Protein AF-0000000084533581 (afdb_homodimer)

Secondary structure (DSSP, 8-state):
--HHHHHHTHHHHHHHHHHHHHHHHHHHHTT---TT-EEEHHHHHHHS--EEEEEEE-HHHHHHHHHHHHHHH--/--HHHHHHTHHHHHHHHHHHHHHHHHHHHTT---TT-EEEHHHHHHHS--EEEEEEE-HHHHHHHHHHHHHHH--

Solvent-accessible surface area (backbone atoms only — not comparable to full-atom values): 8256 Å² total; per-residue (Å²): 123,57,73,66,49,50,64,73,29,44,67,58,44,52,53,36,50,53,44,47,53,52,38,51,54,53,29,53,74,68,71,36,83,54,91,68,50,44,76,29,58,67,50,24,67,73,72,57,45,67,32,36,25,50,34,63,42,47,46,70,50,51,44,50,49,38,52,54,53,52,60,51,68,52,128,121,57,72,67,50,49,62,74,28,43,67,57,42,54,54,38,53,52,44,46,54,50,39,51,52,52,30,53,74,67,70,35,84,54,92,68,49,43,76,26,57,68,50,22,69,73,70,56,46,67,32,37,26,49,34,63,44,47,46,70,52,51,44,49,50,38,51,54,53,52,59,49,67,53,128

Sequence (150 aa):
MSKMIDKITAEDRRIAAEILDDLQAVLYAAEVNLPSLGIDWRSAKATGVILIDLGAARPEIIERLVVVLRRCMRPMSKMIDKITAEDRRIAAEILDDLQAVLYAAEVNLPSLGIDWRSAKATGVILIDLGAARPEIIERLVVVLRRCMRP

Structure (mmCIF, N/CA/C/O backbone):
data_AF-0000000084533581-model_v1
#
loop_
_entity.id
_entity.type
_entity.pdbx_description
1 polymer 'Uncharacterized protein'
#
loop_
_atom_site.group_PDB
_atom_site.id
_atom_site.type_symbol
_atom_site.label_atom_id
_atom_site.label_alt_id
_atom_site.label_comp_id
_atom_site.label_asym_id
_atom_site.label_entity_id
_atom_site.label_seq_id
_atom_site.pdbx_PDB_ins_code
_atom_site.Cartn_x
_atom_site.Cartn_y
_atom_site.Cartn_z
_atom_site.occupancy
_atom_site.B_iso_or_equiv
_atom_site.auth_seq_id
_atom_site.auth_comp_id
_atom_site.auth_asym_id
_atom_site.auth_atom_id
_atom_site.pdbx_PDB_model_num
ATOM 1 N N . MET A 1 1 ? 18.516 -4.715 -14.477 1 64.69 1 MET A N 1
ATOM 2 C CA . MET A 1 1 ? 18.656 -5.824 -13.539 1 64.69 1 MET A CA 1
ATOM 3 C C . MET A 1 1 ? 19.625 -6.875 -14.086 1 64.69 1 MET A C 1
ATOM 5 O O . MET A 1 1 ? 19.781 -7.004 -15.297 1 64.69 1 MET A O 1
ATOM 9 N N . SER A 1 2 ? 20.594 -7.367 -13.258 1 80.75 2 SER A N 1
ATOM 10 C CA . SER A 1 2 ? 21.531 -8.352 -13.773 1 80.75 2 SER A CA 1
ATOM 11 C C . SER A 1 2 ? 20.812 -9.562 -14.359 1 80.75 2 SER A C 1
ATOM 13 O O . SER A 1 2 ? 19.734 -9.938 -13.891 1 80.75 2 SER A O 1
ATOM 15 N N . LYS A 1 3 ? 21.344 -9.969 -15.469 1 85 3 LYS A N 1
ATOM 16 C CA . LYS A 1 3 ? 20.812 -11.141 -16.141 1 85 3 LYS A CA 1
ATOM 17 C C . LYS A 1 3 ? 20.531 -12.273 -15.156 1 85 3 LYS A C 1
ATOM 19 O O . LYS A 1 3 ? 19.562 -13.008 -15.305 1 85 3 LYS A O 1
ATOM 24 N N . MET A 1 4 ? 21.375 -12.367 -14.164 1 85.44 4 MET A N 1
ATOM 25 C CA . MET A 1 4 ? 21.219 -13.445 -13.188 1 85.44 4 MET A CA 1
ATOM 26 C C . MET A 1 4 ? 19.984 -13.227 -12.328 1 85.44 4 MET A C 1
ATOM 28 O O . MET A 1 4 ? 19.203 -14.156 -12.117 1 85.44 4 MET A O 1
ATOM 32 N N . ILE A 1 5 ? 19.688 -12.086 -11.852 1 85.38 5 ILE A N 1
ATOM 33 C CA . ILE A 1 5 ? 18.516 -11.773 -11.023 1 85.38 5 ILE A CA 1
ATOM 34 C C . ILE A 1 5 ? 17.234 -11.945 -11.836 1 85.38 5 ILE A C 1
ATOM 36 O O . ILE A 1 5 ? 16.25 -12.469 -11.328 1 85.38 5 ILE A O 1
ATOM 40 N N . ASP A 1 6 ? 17.359 -11.539 -13.047 1 87.75 6 ASP A N 1
ATOM 41 C CA . ASP A 1 6 ? 16.203 -11.688 -13.914 1 87.75 6 ASP A CA 1
ATOM 42 C C . ASP A 1 6 ? 15.789 -13.156 -14.031 1 87.75 6 ASP A C 1
ATOM 44 O O . ASP A 1 6 ? 14.602 -13.477 -13.992 1 87.75 6 ASP A O 1
ATOM 48 N N . LYS A 1 7 ? 16.781 -13.914 -14.25 1 90.5 7 LYS A N 1
ATOM 49 C CA . LYS A 1 7 ? 16.516 -15.344 -14.414 1 90.5 7 LYS A CA 1
ATOM 50 C C . LYS A 1 7 ? 15.984 -15.953 -13.117 1 90.5 7 LYS A C 1
ATOM 52 O O . LYS A 1 7 ? 15.031 -16.734 -13.133 1 90.5 7 LYS A O 1
ATOM 57 N N . ILE A 1 8 ? 16.438 -15.555 -12.008 1 90.25 8 ILE A N 1
ATOM 58 C CA . ILE A 1 8 ? 16.109 -16.188 -10.734 1 90.25 8 ILE A CA 1
ATOM 59 C C . ILE A 1 8 ? 14.734 -15.719 -10.266 1 90.25 8 ILE A C 1
ATOM 61 O O . ILE A 1 8 ? 14.047 -16.438 -9.531 1 90.25 8 ILE A O 1
ATOM 65 N N . THR A 1 9 ? 14.32 -14.641 -10.742 1 94.56 9 THR A N 1
ATOM 66 C CA . THR A 1 9 ? 13.07 -14.086 -10.234 1 94.56 9 THR A CA 1
ATOM 67 C C . THR A 1 9 ? 11.969 -14.18 -11.289 1 94.56 9 THR A C 1
ATOM 69 O O . THR A 1 9 ? 10.859 -13.688 -11.078 1 94.56 9 THR A O 1
ATOM 72 N N . ALA A 1 10 ? 12.297 -14.867 -12.414 1 94.94 10 ALA A N 1
ATOM 73 C CA . ALA A 1 10 ? 11.398 -14.836 -13.562 1 94.94 10 ALA A CA 1
ATOM 74 C C . ALA A 1 10 ? 10.023 -15.398 -13.203 1 94.94 10 ALA A C 1
ATOM 76 O O . ALA A 1 10 ? 8.992 -14.82 -13.547 1 94.94 10 ALA A O 1
ATOM 77 N N . GLU A 1 11 ? 10 -16.547 -12.578 1 95.62 11 GLU A N 1
ATOM 78 C CA . GLU A 1 11 ? 8.734 -17.172 -12.219 1 95.62 11 GLU A CA 1
ATOM 79 C C . GLU A 1 11 ? 7.992 -16.344 -11.172 1 95.62 11 GLU A C 1
ATOM 81 O O . GLU A 1 11 ? 6.781 -16.141 -11.273 1 95.62 11 GLU A O 1
ATOM 86 N N . ASP A 1 12 ? 8.688 -15.914 -10.172 1 96.5 12 ASP A N 1
ATOM 87 C CA . ASP A 1 12 ? 8.086 -15.078 -9.141 1 96.5 12 ASP A CA 1
ATOM 88 C C . ASP A 1 12 ? 7.539 -13.781 -9.734 1 96.5 12 ASP A C 1
ATOM 90 O O . ASP A 1 12 ? 6.5 -13.281 -9.305 1 96.5 12 ASP A O 1
ATOM 94 N N . ARG A 1 13 ? 8.273 -13.273 -10.695 1 96.38 13 ARG A N 1
ATOM 95 C CA . ARG A 1 13 ? 7.836 -12.055 -11.375 1 96.38 13 ARG A CA 1
ATOM 96 C C . ARG A 1 13 ? 6.543 -12.297 -12.148 1 96.38 13 ARG A C 1
ATOM 98 O O . ARG A 1 13 ? 5.652 -11.445 -12.156 1 96.38 13 ARG A O 1
ATOM 105 N N . ARG A 1 14 ? 6.473 -13.352 -12.789 1 97 14 ARG A N 1
ATOM 106 C CA . ARG A 1 14 ? 5.262 -13.703 -13.531 1 97 14 ARG A CA 1
ATOM 107 C C . ARG A 1 14 ? 4.062 -13.812 -12.594 1 97 14 ARG A C 1
ATOM 109 O O . ARG A 1 14 ? 2.992 -13.273 -12.883 1 97 14 ARG A O 1
ATOM 116 N N . ILE A 1 15 ? 4.246 -14.422 -11.5 1 97.62 15 ILE A N 1
ATOM 117 C CA . ILE A 1 15 ? 3.186 -14.578 -10.508 1 97.62 15 ILE A CA 1
ATOM 118 C C . ILE A 1 15 ? 2.773 -13.211 -9.969 1 97.62 15 ILE A C 1
ATOM 120 O O . ILE A 1 15 ? 1.582 -12.898 -9.906 1 97.62 15 ILE A O 1
ATOM 124 N N . ALA A 1 16 ? 3.76 -12.461 -9.656 1 98.31 16 ALA A N 1
ATOM 125 C CA . ALA A 1 16 ? 3.492 -11.125 -9.133 1 98.31 16 ALA A CA 1
ATOM 126 C C . ALA A 1 16 ? 2.74 -10.281 -10.156 1 98.31 16 ALA A C 1
ATOM 128 O O . ALA A 1 16 ? 1.852 -9.5 -9.789 1 98.31 16 ALA A O 1
ATOM 129 N N . ALA A 1 17 ? 3.113 -10.336 -11.406 1 98 17 ALA A N 1
ATOM 130 C CA . ALA A 1 17 ? 2.467 -9.586 -12.477 1 98 17 ALA A CA 1
ATOM 131 C C . ALA A 1 17 ? 0.985 -9.938 -12.578 1 98 17 ALA A C 1
ATOM 133 O O . ALA A 1 17 ? 0.146 -9.062 -12.797 1 98 17 ALA A O 1
ATOM 134 N N . GLU A 1 18 ? 0.666 -11.164 -12.445 1 98.38 18 GLU A N 1
ATOM 135 C CA . GLU A 1 18 ? -0.727 -11.602 -12.492 1 98.38 18 GLU A CA 1
ATOM 136 C C . GLU A 1 18 ? -1.515 -11.047 -11.305 1 98.38 18 GLU A C 1
ATOM 138 O O . GLU A 1 18 ? -2.643 -10.578 -11.469 1 98.38 18 GLU A O 1
ATOM 143 N N . ILE A 1 19 ? -0.915 -11.148 -10.18 1 98.44 19 ILE A N 1
ATOM 144 C CA . ILE A 1 19 ? -1.549 -10.633 -8.969 1 98.44 19 ILE A CA 1
ATOM 145 C C . ILE A 1 19 ? -1.717 -9.125 -9.078 1 98.44 19 ILE A C 1
ATOM 147 O O . ILE A 1 19 ? -2.75 -8.578 -8.68 1 98.44 19 ILE A O 1
ATOM 151 N N . LEU A 1 20 ? -0.755 -8.484 -9.594 1 98.38 20 LEU A N 1
ATOM 152 C CA . LEU A 1 20 ? -0.804 -7.043 -9.797 1 98.38 20 LEU A CA 1
ATOM 153 C C . LEU A 1 20 ? -1.949 -6.664 -10.727 1 98.38 20 LEU A C 1
ATOM 155 O O . LEU A 1 20 ? -2.658 -5.684 -10.484 1 98.38 20 LEU A O 1
ATOM 159 N N . ASP A 1 21 ? -2.053 -7.395 -11.812 1 98 21 ASP A N 1
ATOM 160 C CA . ASP A 1 21 ? -3.16 -7.164 -12.734 1 98 21 ASP A CA 1
ATOM 161 C C . ASP A 1 21 ? -4.504 -7.281 -12.023 1 98 21 ASP A C 1
ATOM 163 O O . ASP A 1 21 ? -5.395 -6.453 -12.219 1 98 21 ASP A O 1
ATOM 167 N N . ASP A 1 22 ? -4.648 -8.289 -11.242 1 97.88 22 ASP A N 1
ATOM 168 C CA . ASP A 1 22 ? -5.875 -8.492 -10.477 1 97.88 22 ASP A CA 1
ATOM 169 C C . ASP A 1 22 ? -6.109 -7.34 -9.5 1 97.88 22 ASP A C 1
ATOM 171 O O . ASP A 1 22 ? -7.23 -6.84 -9.375 1 97.88 22 ASP A O 1
ATOM 175 N N . LEU A 1 23 ? -5.109 -6.992 -8.812 1 97.62 23 LEU A N 1
ATOM 176 C CA . LEU A 1 23 ? -5.203 -5.906 -7.844 1 97.62 23 LEU A CA 1
ATOM 177 C C . LEU A 1 23 ? -5.641 -4.609 -8.523 1 97.62 23 LEU A C 1
ATOM 179 O O . LEU A 1 23 ? -6.516 -3.906 -8.016 1 97.62 23 LEU A O 1
ATOM 183 N N . GLN A 1 24 ? -5 -4.305 -9.625 1 97.06 24 GLN A N 1
ATOM 184 C CA .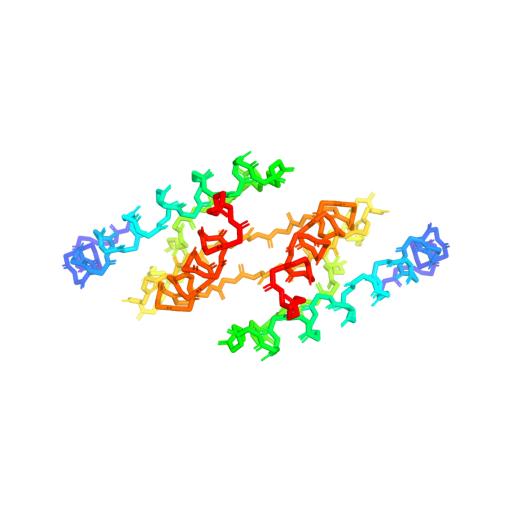 GLN A 1 24 ? -5.344 -3.09 -10.359 1 97.06 24 GLN A CA 1
ATOM 185 C C . GLN A 1 24 ? -6.812 -3.09 -10.766 1 97.06 24 GLN A C 1
ATOM 187 O O . GLN A 1 24 ? -7.488 -2.064 -10.664 1 97.06 24 GLN A O 1
ATOM 192 N N . ALA A 1 25 ? -7.219 -4.164 -11.242 1 96 25 ALA A N 1
ATOM 193 C CA . ALA A 1 25 ? -8.602 -4.285 -11.688 1 96 25 ALA A CA 1
ATOM 194 C C . ALA A 1 25 ? -9.578 -4.059 -10.539 1 96 25 ALA A C 1
ATOM 196 O O . ALA A 1 25 ? -10.562 -3.326 -10.68 1 96 25 ALA A O 1
ATOM 197 N N . VAL A 1 26 ? -9.305 -4.656 -9.383 1 95.81 26 VAL A N 1
ATOM 198 C CA . VAL A 1 26 ? -10.234 -4.566 -8.266 1 95.81 26 VAL A CA 1
ATOM 199 C C . VAL A 1 26 ? -10.18 -3.168 -7.66 1 95.81 26 VAL A C 1
ATOM 201 O O . VAL A 1 26 ? -11.203 -2.625 -7.234 1 95.81 26 VAL A O 1
ATOM 204 N N . LEU A 1 27 ? -9.031 -2.621 -7.566 1 95.56 27 LEU A N 1
ATOM 205 C CA . LEU A 1 27 ? -8.922 -1.256 -7.066 1 95.56 27 LEU A CA 1
ATOM 206 C C . LEU A 1 27 ? -9.664 -0.281 -7.977 1 95.56 27 LEU A C 1
ATOM 208 O O . LEU A 1 27 ? -10.336 0.632 -7.496 1 95.56 27 LEU A O 1
ATOM 212 N N . TYR A 1 28 ? -9.477 -0.455 -9.297 1 93.75 28 TYR A N 1
ATOM 213 C CA . TYR A 1 28 ? -10.195 0.371 -10.258 1 93.75 28 TYR A CA 1
ATOM 214 C C . TYR A 1 28 ? -11.703 0.269 -10.047 1 93.75 28 TYR A C 1
ATOM 216 O O . TYR A 1 28 ? -12.406 1.282 -10.047 1 93.75 28 TYR A O 1
ATOM 224 N N . ALA A 1 29 ? -12.156 -0.886 -9.875 1 92.94 29 ALA A N 1
ATOM 225 C CA . ALA A 1 29 ? -13.578 -1.109 -9.641 1 92.94 29 ALA A CA 1
ATOM 226 C C . ALA A 1 29 ? -14.039 -0.437 -8.352 1 92.94 29 ALA A C 1
ATOM 228 O O . ALA A 1 29 ? -15.18 0.016 -8.258 1 92.94 29 ALA A O 1
ATOM 229 N N . ALA A 1 30 ? -13.148 -0.395 -7.375 1 92.44 30 ALA A N 1
ATOM 230 C CA . ALA A 1 30 ? -13.453 0.219 -6.086 1 92.44 30 ALA A CA 1
ATOM 231 C C . ALA A 1 30 ? -13.195 1.723 -6.117 1 92.44 30 ALA A C 1
ATOM 233 O O . ALA A 1 30 ? -13.383 2.412 -5.113 1 92.44 30 ALA A O 1
ATOM 234 N N . GLU A 1 31 ? -12.734 2.25 -7.25 1 92.62 31 GLU A N 1
ATOM 235 C CA . GLU A 1 31 ? -12.414 3.662 -7.438 1 92.62 31 GLU A CA 1
ATOM 236 C C . GLU A 1 31 ? -11.234 4.082 -6.555 1 92.62 31 GLU A C 1
ATOM 238 O O . GLU A 1 31 ? -11.219 5.195 -6.031 1 92.62 31 GLU A O 1
ATOM 243 N N . VAL A 1 32 ? -10.453 3.17 -6.238 1 94.25 32 VAL A N 1
ATOM 244 C CA . VAL A 1 32 ? -9.203 3.414 -5.527 1 94.25 32 VAL A CA 1
ATOM 245 C C . VAL A 1 32 ? -8.031 3.363 -6.504 1 94.25 32 VAL A C 1
ATOM 247 O O . VAL A 1 32 ? -7.711 2.301 -7.043 1 94.25 32 VAL A O 1
ATOM 250 N N . ASN A 1 33 ? -7.477 4.496 -6.703 1 91.38 33 ASN A N 1
ATOM 251 C CA . ASN A 1 33 ? -6.398 4.555 -7.684 1 91.38 33 ASN A CA 1
ATOM 252 C C . ASN A 1 33 ? -5.047 4.793 -7.02 1 91.38 33 ASN A C 1
ATOM 254 O O . ASN A 1 33 ? -4.883 5.754 -6.266 1 91.38 33 ASN A O 1
ATOM 258 N N . LEU A 1 34 ? -4.156 3.92 -7.301 1 94.44 34 LEU A N 1
ATOM 259 C CA . LEU A 1 34 ? -2.766 4.035 -6.875 1 94.44 34 LEU A CA 1
ATOM 260 C C . LEU A 1 34 ? -1.838 4.172 -8.078 1 94.44 34 LEU A C 1
ATOM 262 O O . LEU A 1 34 ? -1.358 3.168 -8.617 1 94.44 34 LEU A O 1
ATOM 266 N N . PRO A 1 35 ? -1.49 5.383 -8.414 1 89.38 35 PRO A N 1
ATOM 267 C CA . PRO A 1 35 ? -0.819 5.609 -9.703 1 89.38 35 PRO A CA 1
ATOM 268 C C . PRO A 1 35 ? 0.568 4.973 -9.758 1 89.38 35 PRO A C 1
ATOM 270 O O . PRO A 1 35 ? 1.077 4.691 -10.852 1 89.38 35 PRO A O 1
ATOM 273 N N . SER A 1 36 ? 1.193 4.77 -8.617 1 90.69 36 SER A N 1
ATOM 274 C CA . SER A 1 36 ? 2.568 4.281 -8.625 1 90.69 36 SER A CA 1
ATOM 275 C C . SER A 1 36 ? 2.631 2.795 -8.297 1 90.69 36 SER A C 1
ATOM 277 O O . SER A 1 36 ? 3.709 2.258 -8.039 1 90.69 36 SER A O 1
ATOM 279 N N . LEU A 1 37 ? 1.517 2.162 -8.344 1 96.94 37 LEU A N 1
ATOM 280 C CA . LEU A 1 37 ? 1.435 0.731 -8.078 1 96.94 37 LEU A CA 1
ATOM 281 C C . LEU A 1 37 ? 2.166 -0.069 -9.148 1 96.94 37 LEU A C 1
ATOM 283 O O . LEU A 1 37 ? 1.96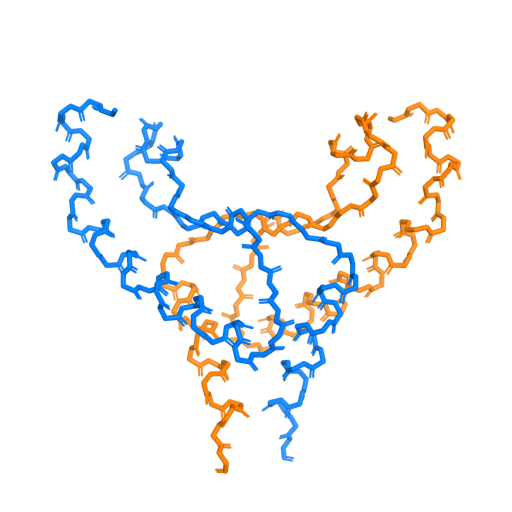3 0.157 -10.344 1 96.94 37 LEU A O 1
ATOM 287 N N . GLY A 1 38 ? 3.047 -1.008 -8.688 1 97.94 38 GLY A N 1
ATOM 288 C CA . GLY A 1 38 ? 3.781 -1.815 -9.648 1 97.94 38 GLY A CA 1
ATOM 289 C C . GLY A 1 38 ? 4.73 -2.801 -8.992 1 97.94 38 GLY A C 1
ATOM 290 O O . GLY A 1 38 ? 4.723 -2.963 -7.77 1 97.94 38 GLY A O 1
ATOM 291 N N . ILE A 1 39 ? 5.512 -3.428 -9.82 1 97.69 39 ILE A N 1
ATOM 292 C CA . ILE A 1 39 ? 6.52 -4.367 -9.336 1 97.69 39 ILE A CA 1
ATOM 293 C C . ILE A 1 39 ? 7.691 -3.604 -8.727 1 97.69 39 ILE A C 1
ATOM 295 O O . ILE A 1 39 ? 8.141 -2.598 -9.281 1 97.69 39 ILE A O 1
ATOM 299 N N . ASP A 1 40 ? 8.109 -4.047 -7.566 1 96.44 40 ASP A N 1
ATOM 300 C CA . ASP A 1 40 ? 9.258 -3.422 -6.906 1 96.44 40 ASP A CA 1
ATOM 301 C C . ASP A 1 40 ? 10.57 -3.994 -7.43 1 96.44 40 ASP A C 1
ATOM 303 O O . ASP A 1 40 ? 11.133 -4.918 -6.836 1 96.44 40 ASP A O 1
ATOM 307 N N . TRP A 1 41 ? 11.102 -3.383 -8.367 1 93.94 41 TRP A N 1
ATOM 308 C CA . TRP A 1 41 ? 12.336 -3.84 -9 1 93.94 41 TRP A CA 1
ATOM 309 C C . TRP A 1 41 ? 13.547 -3.529 -8.117 1 93.94 41 TRP A C 1
ATOM 311 O O . TRP A 1 41 ? 14.57 -4.207 -8.203 1 93.94 41 TRP A O 1
ATOM 321 N N . ARG A 1 42 ? 13.375 -2.449 -7.324 1 94.62 42 ARG A N 1
ATOM 322 C CA . ARG A 1 42 ? 14.484 -2.098 -6.438 1 94.62 42 ARG A CA 1
ATOM 323 C C . ARG A 1 42 ? 14.781 -3.229 -5.461 1 94.62 42 ARG A C 1
ATOM 325 O O . ARG A 1 42 ? 15.938 -3.609 -5.277 1 94.62 42 ARG A O 1
ATOM 332 N N . SER A 1 43 ? 13.656 -3.742 -4.816 1 94.19 43 SER A N 1
ATOM 333 C CA . SER A 1 43 ? 13.82 -4.863 -3.898 1 94.19 43 SER A CA 1
ATOM 334 C C . SER A 1 43 ? 14.367 -6.09 -4.617 1 94.19 43 SER A C 1
ATOM 336 O O . SER A 1 43 ? 15.242 -6.789 -4.09 1 94.19 43 SER A O 1
ATOM 338 N N . ALA A 1 44 ? 13.859 -6.32 -5.816 1 93.81 44 ALA A N 1
ATOM 339 C CA . ALA A 1 44 ? 14.297 -7.473 -6.602 1 93.81 44 ALA A CA 1
ATOM 340 C C . ALA A 1 44 ? 15.797 -7.398 -6.887 1 93.81 44 ALA A C 1
ATOM 342 O O . ALA A 1 44 ? 16.516 -8.391 -6.727 1 93.81 44 ALA A O 1
ATOM 343 N N . LYS A 1 45 ? 16.281 -6.25 -7.25 1 92.81 45 LYS A N 1
ATOM 344 C CA . LYS A 1 45 ? 17.688 -6.066 -7.586 1 92.81 45 LYS A CA 1
ATOM 345 C C . LYS A 1 45 ? 18.562 -6.23 -6.352 1 92.81 45 LYS A C 1
ATOM 347 O O . LYS A 1 45 ? 19.656 -6.793 -6.438 1 92.81 45 LYS A O 1
ATOM 352 N N . ALA A 1 46 ? 18.094 -5.824 -5.277 1 93.44 46 ALA A N 1
ATOM 353 C CA . ALA A 1 46 ? 18.891 -5.781 -4.059 1 93.44 46 ALA A CA 1
ATOM 354 C C . ALA A 1 46 ? 18.891 -7.137 -3.355 1 93.44 46 ALA A C 1
ATOM 356 O O . ALA A 1 46 ? 19.906 -7.539 -2.781 1 93.44 46 ALA A O 1
ATOM 357 N N . THR A 1 47 ? 17.844 -7.883 -3.385 1 94.12 47 THR A N 1
ATOM 358 C CA . THR A 1 47 ? 17.703 -9.039 -2.51 1 94.12 47 THR A CA 1
ATOM 359 C C . THR A 1 47 ? 17.328 -10.281 -3.314 1 94.12 47 THR A C 1
ATOM 361 O O . THR A 1 47 ? 17.406 -11.406 -2.809 1 94.12 47 THR A O 1
ATOM 364 N N . GLY A 1 48 ? 16.859 -10.133 -4.598 1 93.88 48 GLY A N 1
ATOM 365 C CA . GLY A 1 48 ? 16.359 -11.258 -5.375 1 93.88 48 GLY A CA 1
ATOM 366 C C . GLY A 1 48 ? 14.922 -11.602 -5.055 1 93.88 48 GLY A C 1
ATO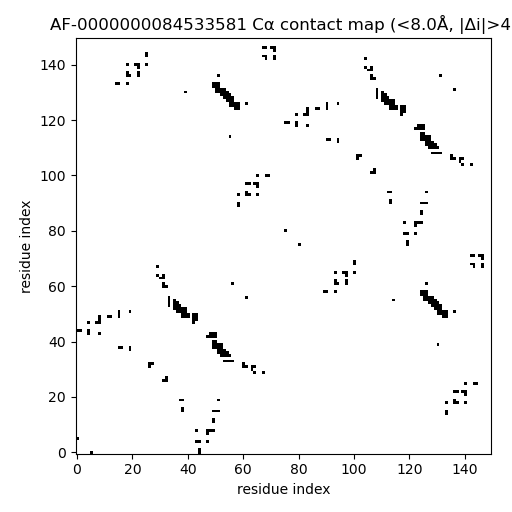M 367 O O . GLY A 1 48 ? 14.422 -12.648 -5.48 1 93.88 48 GLY A O 1
ATOM 368 N N . VAL A 1 49 ? 14.297 -10.742 -4.168 1 95.38 49 VAL A N 1
ATOM 369 C CA . VAL A 1 49 ? 12.922 -10.992 -3.768 1 95.38 49 VAL A CA 1
ATOM 370 C C . VAL A 1 49 ? 11.984 -10.055 -4.531 1 95.38 49 VAL A C 1
ATOM 372 O O . VAL A 1 49 ? 12.227 -8.852 -4.602 1 95.38 49 VAL A O 1
ATOM 375 N N . ILE A 1 50 ? 10.898 -10.641 -5.191 1 97.19 50 ILE A N 1
ATOM 376 C CA . ILE A 1 50 ? 9.898 -9.859 -5.918 1 97.19 50 ILE A CA 1
ATOM 377 C C . ILE A 1 50 ? 8.812 -9.383 -4.953 1 97.19 50 ILE A C 1
ATOM 379 O O . ILE A 1 50 ? 8.211 -10.195 -4.246 1 97.19 50 ILE A O 1
ATOM 383 N N . LEU A 1 51 ? 8.672 -8.086 -4.898 1 97.12 51 LEU A N 1
ATOM 384 C CA . LEU A 1 51 ? 7.586 -7.473 -4.137 1 97.12 51 LEU A CA 1
ATOM 385 C C . LEU A 1 51 ? 6.695 -6.629 -5.043 1 97.12 51 LEU A C 1
ATOM 387 O O . LEU A 1 51 ? 7.07 -6.316 -6.176 1 97.12 51 LEU A O 1
ATOM 391 N N . ILE A 1 52 ? 5.531 -6.43 -4.543 1 97.56 52 ILE A N 1
ATOM 392 C CA . ILE A 1 52 ? 4.648 -5.449 -5.168 1 97.56 52 ILE A CA 1
ATOM 393 C C . ILE A 1 52 ? 4.703 -4.137 -4.391 1 97.56 52 ILE A C 1
ATOM 395 O O . ILE A 1 52 ? 4.441 -4.113 -3.184 1 97.56 52 ILE A O 1
ATOM 399 N N . ASP A 1 53 ? 5.133 -3.104 -5.055 1 97.25 53 ASP A N 1
ATOM 400 C CA . ASP A 1 53 ? 5.195 -1.768 -4.473 1 97.25 53 ASP A CA 1
ATOM 401 C C . ASP A 1 53 ? 3.836 -1.074 -4.547 1 97.25 53 ASP A C 1
ATOM 403 O O . ASP A 1 53 ? 3.346 -0.771 -5.637 1 97.25 53 ASP A O 1
ATOM 407 N N . LEU A 1 54 ? 3.254 -0.775 -3.363 1 97.19 54 LEU A N 1
ATOM 408 C CA . LEU A 1 54 ? 1.957 -0.11 -3.326 1 97.19 54 LEU A CA 1
ATOM 409 C C . LEU A 1 54 ? 2.123 1.406 -3.338 1 97.19 54 LEU A C 1
ATOM 411 O O . LEU A 1 54 ? 1.198 2.133 -3.711 1 97.19 54 LEU A O 1
ATOM 415 N N . GLY A 1 55 ? 3.205 1.808 -2.947 1 95.38 55 GLY A N 1
ATOM 416 C CA . GLY A 1 55 ? 3.486 3.234 -2.945 1 95.38 55 GLY A CA 1
ATOM 417 C C . GLY A 1 55 ? 2.818 3.973 -1.802 1 95.38 55 GLY A C 1
ATOM 418 O O . GLY A 1 55 ? 2.723 3.449 -0.689 1 95.38 55 GLY A O 1
ATOM 419 N N . ALA A 1 56 ? 2.557 5.223 -2.045 1 96.5 56 ALA A N 1
ATOM 420 C CA . ALA A 1 56 ? 1.887 6.117 -1.104 1 96.5 56 ALA A CA 1
ATOM 421 C C . ALA A 1 56 ? 0.662 6.766 -1.741 1 96.5 56 ALA A C 1
ATOM 423 O O . ALA A 1 56 ? 0.61 6.941 -2.961 1 96.5 56 ALA A O 1
ATOM 424 N N . ALA A 1 57 ? -0.302 7.055 -0.86 1 96.75 57 ALA A N 1
ATOM 425 C CA . ALA A 1 57 ? -1.537 7.641 -1.374 1 96.75 57 ALA A CA 1
ATOM 426 C C . ALA A 1 57 ? -2.096 8.68 -0.406 1 96.75 57 ALA A C 1
ATOM 428 O O . ALA A 1 57 ? -1.778 8.664 0.786 1 96.75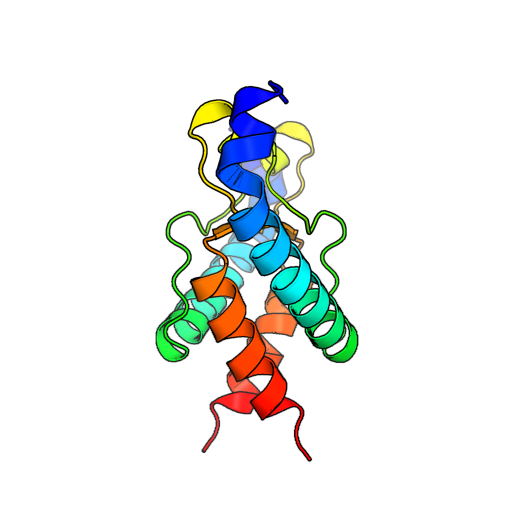 57 ALA A O 1
ATOM 429 N N . ARG A 1 58 ? -2.859 9.578 -0.94 1 97.12 58 ARG A N 1
ATOM 430 C CA . ARG A 1 58 ? -3.535 10.586 -0.125 1 97.12 58 ARG A CA 1
ATOM 431 C C . ARG A 1 58 ? -4.512 9.93 0.85 1 97.12 58 ARG A C 1
ATOM 433 O O . ARG A 1 58 ? -5.07 8.875 0.561 1 97.12 58 ARG A O 1
ATOM 440 N N . PRO A 1 59 ? -4.652 10.602 1.99 1 97.62 59 PRO A N 1
ATOM 441 C CA . PRO A 1 59 ? -5.547 10.039 3.004 1 97.62 59 PRO A CA 1
ATOM 442 C C . PRO A 1 59 ? -6.957 9.789 2.473 1 97.62 59 PRO A C 1
ATOM 444 O O . PRO A 1 59 ? -7.605 8.82 2.863 1 97.62 59 PRO A O 1
ATOM 447 N N . GLU A 1 60 ? -7.402 10.617 1.577 1 96.81 60 GLU A N 1
ATOM 448 C CA . GLU A 1 60 ? -8.758 10.453 1.058 1 96.81 60 GLU A CA 1
ATOM 449 C C . GLU A 1 60 ? -8.883 9.172 0.238 1 96.81 60 GLU A C 1
ATOM 451 O O . GLU A 1 60 ? -9.945 8.547 0.2 1 96.81 60 GLU A O 1
ATOM 456 N N . ILE A 1 61 ? -7.863 8.805 -0.45 1 96.81 61 ILE A N 1
ATOM 457 C CA . ILE A 1 61 ? -7.836 7.566 -1.22 1 96.81 61 ILE A CA 1
ATOM 458 C C . ILE A 1 61 ? -7.863 6.371 -0.272 1 96.81 61 ILE A C 1
ATOM 460 O O . ILE A 1 61 ? -8.594 5.406 -0.499 1 96.81 61 ILE A O 1
ATOM 464 N N . ILE A 1 62 ? -7.133 6.473 0.812 1 97.5 62 ILE A N 1
ATOM 465 C CA . ILE A 1 62 ? -7.074 5.41 1.81 1 97.5 62 ILE A CA 1
ATOM 466 C C . ILE A 1 62 ? -8.422 5.285 2.51 1 97.5 62 ILE A C 1
ATOM 468 O O . ILE A 1 62 ? -8.883 4.176 2.799 1 97.5 62 ILE A O 1
ATOM 472 N N . GLU A 1 63 ? -9 6.383 2.725 1 97.5 63 GLU A N 1
ATOM 473 C CA . GLU A 1 63 ? -10.32 6.375 3.35 1 97.5 63 GLU A CA 1
ATOM 474 C C . GLU A 1 63 ? -11.336 5.613 2.496 1 97.5 63 GLU A C 1
ATOM 476 O O . GLU A 1 63 ? -12.172 4.879 3.021 1 97.5 63 GLU A O 1
ATOM 481 N N . ARG A 1 64 ? -11.211 5.77 1.206 1 96 64 ARG A N 1
ATOM 482 C CA . ARG A 1 64 ? -12.094 5.035 0.305 1 96 64 ARG A CA 1
ATOM 483 C C . ARG A 1 64 ? -11.859 3.533 0.416 1 96 64 ARG A C 1
ATOM 485 O O . ARG A 1 64 ? -12.812 2.754 0.447 1 96 64 ARG A O 1
ATOM 492 N N . LEU A 1 65 ? -10.656 3.191 0.433 1 95.81 65 LEU A N 1
ATOM 493 C CA . LEU A 1 65 ? -10.32 1.779 0.595 1 95.81 65 LEU A CA 1
ATOM 494 C C . LEU A 1 65 ? -10.891 1.234 1.9 1 95.81 65 LEU A C 1
ATOM 496 O O . LEU A 1 65 ? -11.445 0.132 1.931 1 95.81 65 LEU A O 1
ATOM 500 N N . VAL A 1 66 ? -10.742 1.975 2.947 1 96.25 66 VAL A N 1
ATOM 501 C CA . VAL A 1 66 ? -11.234 1.583 4.262 1 96.25 66 VAL A CA 1
ATOM 502 C C . VAL A 1 66 ? -12.742 1.365 4.203 1 96.25 66 VAL A C 1
ATOM 504 O O . VAL A 1 66 ? -13.258 0.377 4.734 1 96.25 66 VAL A O 1
ATOM 507 N N . VAL A 1 67 ? -13.367 2.264 3.582 1 94 67 VAL A N 1
ATOM 508 C CA . VAL A 1 67 ? -14.82 2.189 3.475 1 94 67 VAL A CA 1
ATOM 509 C C . VAL A 1 67 ? -15.219 0.907 2.746 1 94 67 VAL A C 1
ATOM 511 O O . VAL A 1 67 ? -16.125 0.198 3.18 1 94 67 VAL A O 1
ATOM 514 N N . VAL A 1 68 ? -14.562 0.605 1.676 1 92.81 68 VAL A N 1
ATOM 515 C CA . VAL A 1 68 ? -14.844 -0.597 0.9 1 92.81 68 VAL A CA 1
ATOM 516 C C . VAL A 1 68 ? -14.594 -1.836 1.757 1 92.81 68 VAL A C 1
ATOM 518 O O . VAL A 1 68 ? -15.422 -2.752 1.792 1 92.81 68 VAL A O 1
ATOM 521 N N . LEU A 1 69 ? -13.531 -1.865 2.402 1 93.38 69 LEU A N 1
ATOM 522 C CA . LEU A 1 69 ? -13.164 -3.023 3.209 1 93.38 69 LEU A CA 1
ATOM 523 C C . LEU A 1 69 ? -14.133 -3.201 4.375 1 93.38 69 LEU A C 1
ATOM 525 O O . LEU A 1 69 ? -14.469 -4.328 4.734 1 93.38 69 LEU A O 1
ATOM 529 N N . ARG A 1 70 ? -14.586 -2.146 4.957 1 92.75 70 ARG A N 1
ATOM 530 C CA . ARG A 1 70 ? -15.539 -2.215 6.059 1 92.75 70 ARG A CA 1
ATOM 531 C C . ARG A 1 70 ? -16.875 -2.771 5.594 1 92.75 70 ARG A C 1
ATOM 533 O O . ARG A 1 70 ? -17.531 -3.523 6.32 1 92.75 70 ARG A O 1
ATOM 540 N N . ARG A 1 71 ? -17.188 -2.359 4.457 1 88.19 71 ARG A N 1
ATOM 541 C CA . ARG A 1 71 ? -18.453 -2.84 3.898 1 88.19 71 ARG A CA 1
ATOM 542 C C . ARG A 1 71 ? -18.406 -4.348 3.67 1 88.19 71 ARG A C 1
ATOM 544 O O . ARG A 1 71 ? -19.422 -5.031 3.812 1 88.19 71 ARG A O 1
ATOM 551 N N . CYS A 1 72 ? -17.281 -4.828 3.324 1 85.19 72 CYS A N 1
ATOM 552 C CA . CYS A 1 72 ? -17.109 -6.246 3.027 1 85.19 72 CYS A CA 1
ATOM 553 C C . CYS A 1 72 ? -17.141 -7.078 4.305 1 85.19 72 CYS A C 1
ATOM 555 O O . CYS A 1 72 ? -17.438 -8.273 4.266 1 85.19 72 CYS A O 1
ATOM 557 N N . MET A 1 73 ? -16.797 -6.496 5.371 1 82 73 MET A N 1
ATOM 558 C CA . MET A 1 73 ? -16.656 -7.227 6.629 1 82 73 MET A CA 1
ATOM 559 C C . MET A 1 73 ? -17.969 -7.195 7.414 1 82 73 MET A C 1
ATOM 561 O O . MET A 1 73 ? -18.078 -7.828 8.469 1 82 73 MET A O 1
ATOM 565 N N . ARG A 1 74 ? -18.891 -6.406 6.945 1 78.94 74 ARG A N 1
ATOM 566 C CA . ARG A 1 74 ? -20.188 -6.391 7.586 1 78.94 74 ARG A CA 1
ATOM 567 C C . ARG A 1 74 ? -20.938 -7.699 7.348 1 78.94 74 ARG A C 1
ATOM 569 O O . ARG A 1 74 ? -20.984 -8.195 6.219 1 78.94 74 ARG A O 1
ATOM 576 N N . PRO A 1 75 ? -21.25 -8.305 8.531 1 67.19 75 PRO A N 1
ATOM 577 C CA . PRO A 1 75 ? -22.031 -9.539 8.406 1 67.19 75 PRO A CA 1
ATOM 578 C C . PRO A 1 75 ? -23.328 -9.336 7.633 1 67.19 75 PRO A C 1
ATOM 580 O O . PRO A 1 75 ? -23.875 -8.227 7.602 1 67.19 75 PRO A O 1
ATOM 583 N N . MET B 1 1 ? 11.68 16.875 11.305 1 64.56 1 MET B N 1
ATOM 584 C CA . MET B 1 1 ? 10.922 17.734 10.398 1 64.56 1 MET B CA 1
ATOM 585 C C . MET B 1 1 ? 10.977 19.188 10.859 1 64.56 1 MET B C 1
ATOM 587 O O . MET B 1 1 ? 11.156 19.469 12.047 1 64.56 1 MET B O 1
ATOM 591 N N . SER B 1 2 ? 11.219 20.141 9.945 1 80.62 2 SER B N 1
ATOM 592 C CA . SER B 1 2 ? 11.289 21.531 10.383 1 80.62 2 SER B CA 1
ATOM 593 C C . SER B 1 2 ? 10.008 21.953 11.094 1 80.62 2 SER B C 1
ATOM 595 O O . SER B 1 2 ? 8.922 21.438 10.789 1 80.62 2 SER B O 1
ATOM 597 N N . LYS B 1 3 ? 10.242 22.703 12.109 1 85.56 3 LYS B N 1
ATOM 598 C CA . LYS B 1 3 ? 9.133 23.234 12.898 1 85.56 3 LYS B CA 1
ATOM 599 C C . LYS B 1 3 ? 8.047 23.797 11.992 1 85.56 3 LYS B C 1
ATOM 601 O O . LYS B 1 3 ? 6.855 23.703 12.297 1 85.56 3 LYS B O 1
ATOM 606 N N . MET B 1 4 ? 8.469 24.375 10.922 1 85.94 4 MET B N 1
ATOM 607 C CA . MET B 1 4 ? 7.508 24.984 10.016 1 85.94 4 MET B CA 1
ATOM 608 C C . MET B 1 4 ? 6.664 23.922 9.32 1 85.94 4 MET B C 1
ATOM 610 O O . MET B 1 4 ? 5.438 24.047 9.242 1 85.94 4 MET B O 1
ATOM 614 N N . ILE B 1 5 ? 7.184 22.859 8.836 1 85.88 5 ILE B N 1
ATOM 615 C CA . ILE B 1 5 ? 6.469 21.781 8.148 1 85.88 5 ILE B CA 1
ATOM 616 C C . ILE B 1 5 ? 5.531 21.094 9.125 1 85.88 5 ILE B C 1
ATOM 618 O O . ILE B 1 5 ? 4.398 20.75 8.773 1 85.88 5 ILE B O 1
ATOM 622 N N . ASP B 1 6 ? 6.039 20.938 10.297 1 88.38 6 ASP B N 1
ATOM 623 C CA . ASP B 1 6 ? 5.211 20.297 11.32 1 88.38 6 ASP B CA 1
ATOM 624 C C . ASP B 1 6 ? 3.924 21.078 11.555 1 88.38 6 ASP B C 1
ATOM 626 O O . ASP B 1 6 ? 2.846 20.5 11.672 1 88.38 6 ASP B O 1
ATOM 630 N N . LYS B 1 7 ? 4.125 22.328 11.664 1 90.75 7 LYS B N 1
ATOM 631 C CA . LYS B 1 7 ? 2.975 23.188 11.922 1 90.75 7 LYS B CA 1
ATOM 632 C C . LYS B 1 7 ? 2.018 23.188 10.727 1 90.75 7 LYS B C 1
ATOM 634 O O . LYS B 1 7 ? 0.8 23.109 10.906 1 90.75 7 LYS B O 1
ATOM 639 N N . ILE B 1 8 ? 2.496 23.156 9.562 1 90.5 8 ILE B N 1
ATOM 640 C CA . ILE B 1 8 ? 1.672 23.312 8.367 1 90.5 8 ILE B CA 1
ATOM 641 C C . ILE B 1 8 ? 0.942 22 8.062 1 90.5 8 ILE B C 1
ATOM 643 O O . ILE B 1 8 ? -0.141 22.016 7.477 1 90.5 8 ILE B O 1
ATOM 647 N N . THR B 1 9 ? 1.441 20.953 8.547 1 94.75 9 THR B N 1
ATOM 648 C CA . THR B 1 9 ? 0.861 19.672 8.172 1 94.75 9 THR B CA 1
ATOM 649 C C . THR B 1 9 ? 0.133 19.047 9.359 1 94.75 9 THR B C 1
ATOM 651 O O . THR B 1 9 ? -0.359 17.922 9.273 1 94.75 9 THR B O 1
ATOM 654 N N . ALA B 1 10 ? 0.05 19.828 10.461 1 95.06 10 ALA B N 1
ATOM 655 C CA . ALA B 1 10 ? -0.429 19.25 11.719 1 95.06 10 ALA B CA 1
ATOM 656 C C . ALA B 1 10 ? -1.846 18.703 11.562 1 95.06 10 ALA B C 1
ATOM 658 O O . ALA B 1 10 ? -2.139 17.594 12 1 95.06 10 ALA B O 1
ATOM 659 N N . GLU B 1 11 ? -2.732 19.484 11.008 1 95.75 11 GLU B N 1
ATOM 660 C CA . GLU B 1 11 ? -4.117 19.047 10.844 1 95.75 11 GLU B CA 1
ATOM 661 C C . GLU B 1 11 ? -4.215 17.875 9.859 1 95.75 11 GLU B C 1
ATOM 663 O O . GLU B 1 11 ? -4.934 16.906 10.109 1 95.75 11 GLU B O 1
ATOM 668 N N . ASP B 1 12 ? -3.551 18 8.758 1 96.62 12 ASP B N 1
ATOM 669 C CA . ASP B 1 12 ? -3.539 16.922 7.773 1 96.62 12 ASP B CA 1
ATOM 670 C C . ASP B 1 12 ? -2.967 15.641 8.367 1 96.62 12 ASP B C 1
ATOM 672 O O . ASP B 1 12 ? -3.424 14.547 8.047 1 96.62 12 ASP B O 1
ATOM 676 N N . ARG B 1 13 ? -1.98 15.82 9.188 1 96.44 13 ARG B N 1
ATOM 677 C CA . ARG B 1 13 ? -1.368 1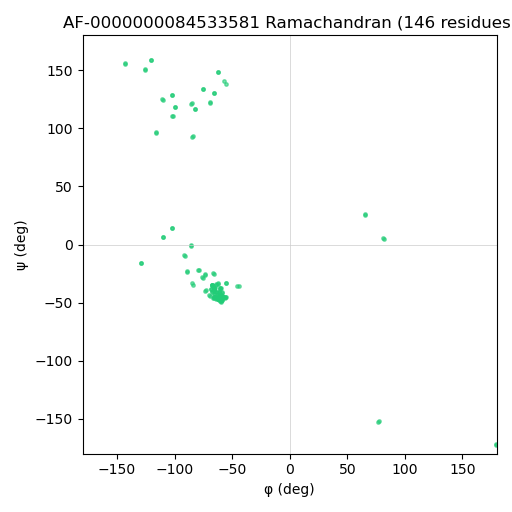4.672 9.852 1 96.44 13 ARG B CA 1
ATOM 678 C C . ARG B 1 13 ? -2.354 14 10.805 1 96.44 13 ARG B C 1
ATOM 680 O O . ARG B 1 13 ? -2.406 12.773 10.883 1 96.44 13 ARG B O 1
ATOM 687 N N . ARG B 1 14 ? -3.035 14.766 11.5 1 97.06 14 ARG B N 1
ATOM 688 C CA . ARG B 1 14 ? -4.047 14.227 12.406 1 97.06 14 ARG B CA 1
ATOM 689 C C . ARG B 1 14 ? -5.098 13.43 11.641 1 97.06 14 ARG B C 1
ATOM 691 O O . ARG B 1 14 ? -5.461 12.32 12.039 1 97.06 14 ARG B O 1
ATOM 698 N N . ILE B 1 15 ? -5.539 13.93 10.555 1 97.69 15 ILE B N 1
ATOM 699 C CA . ILE B 1 15 ? -6.531 13.266 9.719 1 97.69 15 ILE B CA 1
ATOM 700 C C . ILE B 1 15 ? -5.957 11.961 9.172 1 97.69 15 ILE B C 1
ATOM 702 O O . ILE B 1 15 ? -6.594 10.914 9.25 1 97.69 15 ILE B O 1
ATOM 706 N N . ALA B 1 16 ? -4.773 12.086 8.688 1 98.38 16 ALA B N 1
ATOM 707 C CA . ALA B 1 16 ? -4.109 10.906 8.133 1 98.38 16 ALA B CA 1
ATOM 708 C C . ALA B 1 16 ? -3.934 9.828 9.203 1 98.38 16 ALA B C 1
ATOM 710 O O . ALA B 1 16 ? -4.082 8.641 8.914 1 98.38 16 ALA B O 1
ATOM 711 N N . ALA B 1 17 ? -3.553 10.195 10.391 1 98.06 17 ALA B N 1
ATOM 712 C CA . ALA B 1 17 ? -3.357 9.258 11.5 1 98.06 17 ALA B CA 1
ATOM 713 C C . ALA B 1 17 ? -4.645 8.492 11.805 1 98.06 17 ALA B C 1
ATOM 715 O O . ALA B 1 17 ? -4.609 7.297 12.086 1 98.06 17 ALA B O 1
ATOM 716 N N . GLU B 1 18 ? -5.742 9.156 11.781 1 98.38 18 GLU B N 1
ATOM 717 C CA . GLU B 1 18 ? -7.027 8.508 12.023 1 98.38 18 GLU B CA 1
ATOM 718 C C . GLU B 1 18 ? -7.355 7.508 10.922 1 98.38 18 GLU B C 1
ATOM 720 O O . GLU B 1 18 ? -7.816 6.398 11.203 1 98.38 18 GLU B O 1
ATOM 725 N N . ILE B 1 19 ? -7.148 7.934 9.742 1 98.44 19 ILE B N 1
ATOM 726 C CA . ILE B 1 19 ? -7.398 7.062 8.594 1 98.44 19 ILE B CA 1
ATOM 727 C C . ILE B 1 19 ? -6.457 5.859 8.648 1 98.44 19 ILE B C 1
ATOM 729 O O . ILE B 1 19 ? -6.867 4.734 8.359 1 98.44 19 ILE B O 1
ATOM 733 N N . LEU B 1 20 ? -5.262 6.09 9 1 98.38 20 LEU B N 1
ATOM 734 C CA . LEU B 1 20 ? -4.277 5.023 9.133 1 98.38 20 LEU B CA 1
ATOM 735 C C . LEU B 1 20 ? -4.715 4.008 10.18 1 98.38 20 LEU B C 1
ATOM 737 O O . LEU B 1 20 ? -4.57 2.799 9.977 1 98.38 20 LEU B O 1
ATOM 741 N N . ASP B 1 21 ? -5.156 4.52 11.312 1 98 21 ASP B N 1
ATOM 742 C CA . ASP B 1 21 ? -5.668 3.635 12.352 1 98 21 ASP B CA 1
ATOM 743 C C . ASP B 1 21 ? -6.793 2.75 11.82 1 98 21 ASP B C 1
ATOM 745 O O . ASP B 1 21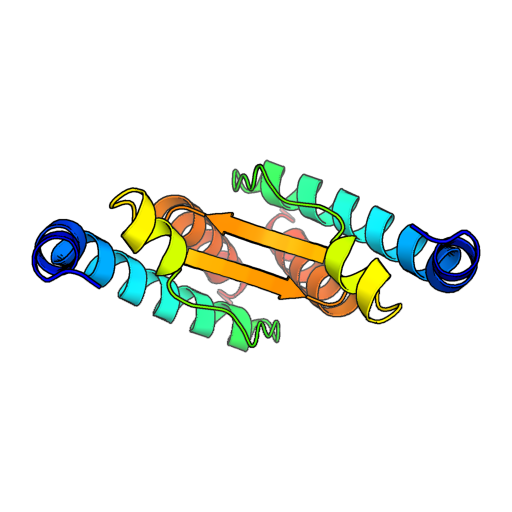 ? -6.828 1.549 12.086 1 98 21 ASP B O 1
ATOM 749 N N . ASP B 1 22 ? -7.695 3.346 11.102 1 97.88 22 ASP B N 1
ATOM 750 C CA . ASP B 1 22 ? -8.805 2.602 10.508 1 97.88 22 ASP B CA 1
ATOM 751 C C . ASP B 1 22 ? -8.297 1.561 9.516 1 97.88 22 ASP B C 1
ATOM 753 O O . ASP B 1 22 ? -8.766 0.42 9.508 1 97.88 22 ASP B O 1
ATOM 757 N N . LEU B 1 23 ? -7.426 1.965 8.695 1 97.62 23 LEU B N 1
ATOM 758 C CA . LEU B 1 23 ? -6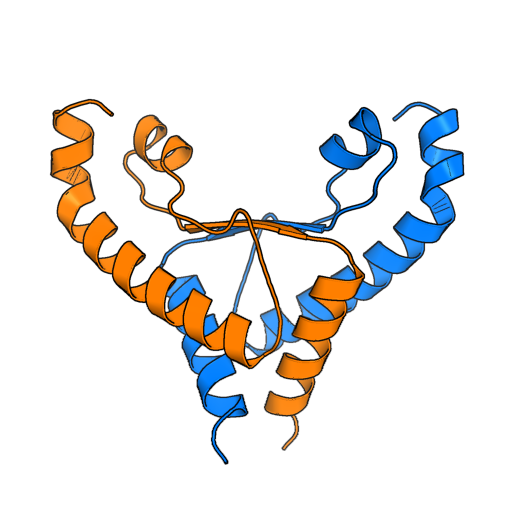.859 1.068 7.695 1 97.62 23 LEU B CA 1
ATOM 759 C C . LEU B 1 23 ? -6.191 -0.133 8.352 1 97.62 23 LEU B C 1
ATOM 761 O O . LEU B 1 23 ? -6.391 -1.272 7.926 1 97.62 23 LEU B O 1
ATOM 765 N N . GLN B 1 24 ? -5.391 0.14 9.352 1 97.06 24 GLN B N 1
ATOM 766 C CA . GLN B 1 24 ? -4.707 -0.934 10.062 1 97.06 24 GLN B CA 1
ATOM 767 C C . GLN B 1 24 ? -5.703 -1.929 10.648 1 97.06 24 GLN B C 1
ATOM 769 O O . GLN B 1 24 ? -5.492 -3.141 10.578 1 97.06 24 GLN B O 1
ATOM 774 N N . ALA B 1 25 ? -6.676 -1.403 11.227 1 96 25 ALA B N 1
ATOM 775 C CA . ALA B 1 25 ? -7.688 -2.252 11.852 1 96 25 ALA B CA 1
ATOM 776 C C . ALA B 1 25 ? -8.359 -3.15 10.812 1 96 25 ALA B C 1
ATOM 778 O O . ALA B 1 25 ? -8.539 -4.348 11.047 1 96 25 ALA B O 1
ATOM 779 N N . VAL B 1 26 ? -8.734 -2.586 9.656 1 95.75 26 VAL B N 1
ATOM 780 C CA . VAL B 1 26 ? -9.469 -3.355 8.664 1 95.75 26 VAL B CA 1
ATOM 781 C C . VAL B 1 26 ? -8.531 -4.355 7.984 1 95.75 26 VAL B C 1
ATOM 783 O O . VAL B 1 26 ? -8.938 -5.477 7.664 1 95.75 26 VAL B O 1
ATOM 786 N N . LEU B 1 27 ? -7.352 -3.967 7.723 1 95.5 27 LEU B N 1
ATOM 787 C CA . LEU B 1 27 ? -6.391 -4.898 7.145 1 95.5 27 LEU B CA 1
ATOM 788 C C . LEU B 1 27 ? -6.133 -6.07 8.086 1 95.5 27 LEU B C 1
ATOM 790 O O . LEU B 1 27 ? -6.035 -7.215 7.648 1 95.5 27 LEU B O 1
ATOM 794 N N . TYR B 1 28 ? -5.949 -5.742 9.383 1 93.62 28 TYR B N 1
ATOM 795 C CA . TYR B 1 28 ? -5.773 -6.785 10.383 1 93.62 28 TYR B CA 1
ATOM 796 C C . TYR B 1 28 ? -6.941 -7.762 10.367 1 93.62 28 TYR B C 1
ATOM 798 O O . TYR B 1 28 ? -6.742 -8.977 10.398 1 93.62 28 TYR B O 1
ATOM 806 N N . ALA B 1 29 ? -8.094 -7.254 10.305 1 92.81 29 ALA B N 1
ATOM 807 C CA . ALA B 1 29 ? -9.289 -8.086 10.258 1 92.81 29 ALA B CA 1
ATOM 808 C C . ALA B 1 29 ? -9.305 -8.953 9 1 92.81 29 ALA B C 1
ATOM 810 O O . ALA B 1 29 ? -9.82 -10.078 9.023 1 92.81 29 ALA B O 1
ATOM 811 N N . ALA B 1 30 ? -8.766 -8.422 7.922 1 92.38 30 ALA B N 1
ATOM 812 C CA . ALA B 1 30 ? -8.719 -9.148 6.652 1 92.38 30 ALA B CA 1
ATOM 813 C C . ALA B 1 30 ? -7.488 -10.047 6.578 1 92.38 30 ALA B C 1
ATOM 815 O O . ALA B 1 30 ? -7.27 -10.727 5.574 1 92.38 30 ALA B O 1
ATOM 816 N N . GLU B 1 31 ? -6.645 -10.047 7.609 1 92.62 31 GLU B N 1
ATOM 817 C CA . GLU B 1 31 ? -5.41 -10.828 7.684 1 92.62 31 GLU B CA 1
ATOM 818 C C . GLU B 1 31 ? -4.402 -10.359 6.637 1 92.62 31 GLU B C 1
ATOM 820 O O . GLU B 1 31 ? -3.684 -11.172 6.055 1 92.62 31 GLU B O 1
ATOM 825 N N . VAL B 1 32 ? -4.523 -9.18 6.281 1 94.25 32 VAL B N 1
ATOM 826 C CA . VAL B 1 32 ? -3.561 -8.523 5.402 1 94.25 32 VAL B CA 1
ATOM 827 C C . VAL B 1 32 ? -2.641 -7.625 6.227 1 94.25 32 VAL B C 1
ATOM 829 O O . VAL B 1 32 ? -3.078 -6.605 6.758 1 94.25 32 VAL B O 1
ATOM 832 N N . ASN B 1 33 ? -1.441 -8.039 6.309 1 91.5 33 ASN B N 1
ATOM 833 C CA . ASN B 1 33 ? -0.517 -7.285 7.148 1 91.5 33 ASN B CA 1
ATOM 834 C C . ASN B 1 33 ? 0.536 -6.562 6.316 1 91.5 33 ASN B C 1
ATOM 836 O O . ASN B 1 33 ? 1.224 -7.184 5.504 1 91.5 33 ASN B O 1
ATOM 840 N N . LEU B 1 34 ? 0.604 -5.305 6.527 1 94.31 34 LEU B N 1
ATOM 841 C CA . LEU B 1 34 ? 1.623 -4.449 5.93 1 94.31 34 LEU B CA 1
ATOM 842 C C . LEU B 1 34 ? 2.525 -3.848 7 1 94.31 34 LEU B C 1
ATOM 844 O O . LEU B 1 34 ? 2.236 -2.773 7.527 1 94.31 34 LEU B O 1
ATOM 848 N N . PRO B 1 35 ? 3.662 -4.461 7.227 1 89.25 35 PRO B N 1
ATOM 849 C CA . PRO B 1 35 ? 4.453 -4.094 8.398 1 89.25 35 PRO B CA 1
ATOM 850 C C . PRO B 1 35 ? 5.004 -2.672 8.328 1 89.25 35 PRO B C 1
ATOM 852 O O . PRO B 1 35 ? 5.297 -2.062 9.359 1 89.25 35 PRO B O 1
ATOM 855 N N . SER B 1 36 ? 5.168 -2.158 7.117 1 90.62 36 SER B N 1
ATOM 856 C CA . SER B 1 36 ? 5.801 -0.851 6.988 1 90.62 36 SER B CA 1
ATOM 857 C C . SER B 1 36 ? 4.77 0.241 6.73 1 90.62 36 SER B C 1
ATOM 859 O O . SER B 1 36 ? 5.125 1.367 6.375 1 90.62 36 SER B O 1
ATOM 861 N N . LEU B 1 37 ? 3.555 -0.088 6.953 1 96.88 37 LEU B N 1
ATOM 862 C CA . LEU B 1 37 ? 2.467 0.867 6.77 1 96.88 37 LEU B CA 1
ATOM 863 C C . LEU B 1 37 ? 2.568 2.008 7.777 1 96.88 37 LEU B C 1
ATOM 865 O O . LEU B 1 37 ? 2.736 1.771 8.977 1 96.88 37 LEU B O 1
ATOM 869 N N . GLY B 1 38 ? 2.48 3.281 7.242 1 97.94 38 GLY B N 1
ATOM 870 C CA . GLY B 1 38 ? 2.566 4.422 8.141 1 97.94 38 GLY B CA 1
ATOM 871 C C . GLY B 1 38 ? 2.479 5.754 7.422 1 97.94 38 GLY B C 1
ATOM 872 O O . GLY B 1 38 ? 2.193 5.801 6.223 1 97.94 38 GLY B O 1
ATOM 873 N N . ILE B 1 39 ? 2.721 6.793 8.164 1 97.75 39 ILE B N 1
ATOM 874 C CA . ILE B 1 39 ? 2.73 8.141 7.613 1 97.75 39 ILE B CA 1
ATOM 875 C C . ILE B 1 39 ? 4.012 8.359 6.812 1 97.75 39 ILE B C 1
ATOM 877 O O . ILE B 1 39 ? 5.098 7.973 7.246 1 97.75 39 ILE B O 1
ATOM 881 N N . ASP B 1 40 ? 3.869 8.914 5.633 1 96.44 40 ASP B N 1
ATOM 882 C CA . ASP B 1 40 ? 5.027 9.219 4.797 1 96.44 40 ASP B CA 1
ATOM 883 C C . ASP B 1 40 ? 5.637 10.57 5.172 1 96.44 40 ASP B C 1
ATOM 885 O O . ASP B 1 40 ? 5.32 11.586 4.562 1 96.44 40 ASP B O 1
ATOM 889 N N . TRP B 1 41 ? 6.547 10.547 6.004 1 94.12 41 TRP B N 1
ATOM 890 C CA . TRP B 1 41 ? 7.191 11.758 6.492 1 94.12 41 TRP B CA 1
ATOM 891 C C . TRP B 1 41 ? 8.148 12.32 5.445 1 94.12 41 TRP B C 1
ATOM 893 O O . TRP B 1 41 ? 8.422 13.523 5.43 1 94.12 41 TRP B O 1
ATOM 903 N N . ARG B 1 42 ? 8.672 11.398 4.633 1 94.44 42 ARG B N 1
ATOM 904 C CA . ARG B 1 42 ? 9.586 11.859 3.592 1 94.44 42 ARG B CA 1
ATOM 905 C C . ARG B 1 42 ? 8.898 12.828 2.643 1 94.44 42 ARG B C 1
ATOM 907 O O . ARG B 1 42 ? 9.438 13.883 2.322 1 94.44 42 ARG B O 1
ATOM 914 N N . SER B 1 43 ? 7.668 12.375 2.184 1 94.31 43 SER B N 1
ATOM 915 C CA . SER B 1 43 ? 6.891 13.25 1.309 1 94.31 43 SER B CA 1
ATOM 916 C C . SER B 1 43 ? 6.535 14.562 2.01 1 94.31 43 SER B C 1
ATOM 918 O O . SER B 1 43 ? 6.613 15.633 1.412 1 94.31 43 SER B O 1
ATOM 920 N N . ALA B 1 44 ? 6.172 14.43 3.275 1 94.06 44 ALA B N 1
ATOM 921 C CA . ALA B 1 44 ? 5.797 15.609 4.051 1 94.06 44 ALA B CA 1
ATOM 922 C C . ALA B 1 44 ? 6.953 16.609 4.133 1 94.06 44 ALA B C 1
ATOM 924 O O . ALA B 1 44 ? 6.766 17.812 3.938 1 94.06 44 ALA B O 1
ATOM 925 N N . LYS B 1 45 ? 8.133 16.125 4.367 1 93 45 LYS B N 1
ATOM 926 C CA . LYS B 1 45 ? 9.305 16.969 4.5 1 93 45 LYS B CA 1
ATOM 927 C C . LYS B 1 45 ? 9.664 17.641 3.176 1 93 45 LYS B C 1
ATOM 929 O O . LYS B 1 45 ? 10.07 18.797 3.146 1 93 45 LYS B O 1
ATOM 934 N N . ALA B 1 46 ? 9.445 16.953 2.15 1 93.44 46 ALA B N 1
ATOM 935 C CA . ALA B 1 46 ? 9.883 17.422 0.833 1 93.44 46 ALA B CA 1
ATOM 936 C C . ALA B 1 46 ? 8.859 18.359 0.214 1 93.44 46 ALA B C 1
ATOM 938 O O . ALA B 1 46 ? 9.227 19.328 -0.465 1 93.44 46 ALA B O 1
ATOM 939 N N . THR B 1 47 ? 7.605 18.188 0.432 1 94.19 47 THR B N 1
ATOM 940 C CA . THR B 1 47 ? 6.586 18.875 -0.35 1 94.19 47 THR B CA 1
ATOM 941 C C . THR B 1 47 ? 5.574 19.562 0.564 1 94.19 47 THR B C 1
ATOM 943 O O . THR B 1 47 ? 4.793 20.406 0.115 1 94.19 47 THR B O 1
ATOM 946 N N . GLY B 1 48 ? 5.523 19.203 1.877 1 93.88 48 GLY B N 1
ATOM 947 C CA . GLY B 1 48 ? 4.496 19.703 2.779 1 93.88 48 GLY B CA 1
ATOM 948 C C . GLY B 1 48 ? 3.186 18.953 2.672 1 93.88 48 GLY B C 1
ATOM 949 O O . GLY B 1 48 ? 2.168 19.375 3.217 1 93.88 48 GLY B O 1
ATOM 950 N N . VAL B 1 49 ? 3.219 17.844 1.823 1 95.44 49 VAL B N 1
ATOM 951 C CA . VAL B 1 49 ? 2.008 17.062 1.623 1 95.44 49 VAL B CA 1
ATOM 952 C C . VAL B 1 49 ? 2.082 15.773 2.447 1 95.44 49 VAL B C 1
ATOM 954 O O . VAL B 1 49 ? 3.088 15.062 2.408 1 95.44 49 VAL B O 1
ATOM 957 N N . ILE B 1 50 ? 0.998 15.484 3.285 1 97.25 50 ILE B N 1
ATOM 958 C CA . ILE B 1 50 ? 0.918 14.273 4.09 1 97.25 50 ILE B CA 1
ATOM 959 C C . ILE B 1 50 ? 0.349 13.133 3.246 1 97.25 50 ILE B C 1
ATOM 961 O O . ILE B 1 50 ? -0.728 13.266 2.658 1 97.25 50 ILE B O 1
ATOM 965 N N . LEU B 1 51 ? 1.131 12.086 3.148 1 97.12 51 LEU B N 1
ATOM 966 C CA . LEU B 1 51 ? 0.687 10.859 2.5 1 97.12 51 LEU B CA 1
ATOM 967 C C . LEU B 1 51 ? 0.751 9.68 3.465 1 97.12 51 LEU B C 1
ATOM 969 O O . LEU B 1 51 ? 1.376 9.773 4.523 1 97.12 51 LEU B O 1
ATOM 973 N N . ILE B 1 52 ? -0.007 8.711 3.1 1 97.56 52 ILE B N 1
ATOM 974 C CA . ILE B 1 52 ? 0.121 7.43 3.781 1 97.56 52 ILE B CA 1
ATOM 975 C C . ILE B 1 52 ? 0.971 6.48 2.941 1 97.56 52 ILE B C 1
ATOM 977 O O . ILE B 1 52 ? 0.658 6.223 1.775 1 97.56 52 ILE B O 1
ATOM 981 N N . ASP B 1 53 ? 2.072 6.066 3.496 1 97.19 53 ASP B N 1
ATOM 982 C CA . ASP B 1 53 ? 2.967 5.113 2.85 1 97.19 53 ASP B CA 1
ATOM 983 C C . ASP B 1 53 ? 2.482 3.68 3.057 1 97.19 53 ASP B C 1
ATOM 985 O O . ASP B 1 53 ? 2.482 3.176 4.18 1 97.19 53 ASP B O 1
ATOM 989 N N . LEU B 1 54 ? 2.121 2.996 1.931 1 97.19 54 LEU B N 1
ATOM 990 C CA . LEU B 1 54 ? 1.647 1.62 2.023 1 97.19 54 LEU B CA 1
ATOM 991 C C . LEU B 1 54 ? 2.811 0.638 1.941 1 97.19 54 LEU B C 1
ATOM 993 O O . LEU B 1 54 ? 2.703 -0.499 2.406 1 97.19 54 LEU B O 1
ATOM 997 N N . GLY B 1 55 ? 3.797 1.081 1.385 1 95.38 55 GLY B N 1
ATOM 998 C CA . GLY B 1 55 ? 4.984 0.247 1.278 1 95.38 55 GLY B CA 1
ATOM 999 C C . GLY B 1 55 ? 4.875 -0.807 0.191 1 95.38 55 GLY B C 1
ATOM 1000 O O . GLY B 1 55 ? 4.309 -0.552 -0.874 1 95.38 55 GLY B O 1
ATOM 1001 N N . ALA B 1 56 ? 5.578 -1.879 0.399 1 96.5 56 ALA B N 1
ATOM 1002 C CA . ALA B 1 56 ? 5.602 -3.035 -0.493 1 96.5 56 ALA B CA 1
ATOM 1003 C C . ALA B 1 56 ? 5.262 -4.316 0.263 1 96.5 56 ALA B C 1
ATOM 1005 O O . ALA B 1 56 ? 5.492 -4.414 1.47 1 96.5 56 ALA B O 1
ATOM 1006 N N . ALA B 1 57 ? 4.676 -5.234 -0.496 1 96.69 57 ALA B N 1
ATOM 1007 C CA . ALA B 1 57 ? 4.273 -6.484 0.141 1 96.69 57 ALA B CA 1
ATOM 1008 C C . ALA B 1 57 ? 4.473 -7.668 -0.799 1 96.69 57 ALA B C 1
ATOM 1010 O O . ALA B 1 57 ? 4.535 -7.496 -2.02 1 96.69 57 ALA B O 1
ATOM 1011 N N . ARG B 1 58 ? 4.613 -8.828 -0.217 1 97.06 58 ARG B N 1
ATOM 1012 C CA . ARG B 1 58 ? 4.727 -10.062 -0.989 1 97.06 58 ARG B CA 1
ATOM 1013 C C . ARG B 1 58 ? 3.463 -10.312 -1.804 1 97.06 58 ARG B C 1
ATOM 1015 O O . ARG B 1 58 ? 2.367 -9.93 -1.396 1 97.06 58 ARG B O 1
ATOM 1022 N N . PRO B 1 59 ? 3.686 -10.953 -2.949 1 97.62 59 PRO B N 1
ATOM 1023 C CA . PRO B 1 59 ? 2.533 -11.227 -3.812 1 97.62 59 PRO B CA 1
ATOM 1024 C C . PRO B 1 59 ? 1.425 -11.992 -3.092 1 97.62 59 PRO B C 1
ATOM 1026 O O . PRO B 1 59 ? 0.241 -11.766 -3.352 1 97.62 59 PRO B O 1
ATOM 1029 N N . GLU B 1 60 ? 1.784 -12.844 -2.186 1 96.75 60 GLU B N 1
ATOM 1030 C CA . GLU B 1 60 ? 0.771 -13.625 -1.488 1 96.75 60 GLU B CA 1
ATOM 1031 C C . GLU B 1 60 ? -0.101 -12.742 -0.602 1 96.75 60 GLU B C 1
ATOM 1033 O O . GLU B 1 60 ? -1.282 -13.031 -0.398 1 96.75 60 GLU B O 1
ATOM 1038 N N . ILE B 1 61 ? 0.46 -11.742 -0.037 1 96.81 61 ILE B N 1
ATOM 1039 C CA . ILE B 1 61 ? -0.282 -10.789 0.777 1 96.81 61 ILE B CA 1
ATOM 1040 C C . ILE B 1 61 ? -1.245 -9.992 -0.105 1 96.81 61 ILE B C 1
ATOM 1042 O O . ILE B 1 61 ? -2.408 -9.797 0.257 1 96.81 61 ILE B O 1
ATOM 1046 N N . ILE B 1 62 ? -0.783 -9.633 -1.274 1 97.56 62 ILE B N 1
ATOM 1047 C CA . ILE B 1 62 ? -1.598 -8.875 -2.221 1 97.56 62 ILE B CA 1
ATOM 1048 C C . ILE B 1 62 ? -2.736 -9.75 -2.736 1 97.56 62 ILE B C 1
ATOM 1050 O O . ILE B 1 62 ? -3.861 -9.281 -2.912 1 97.56 62 ILE B O 1
ATOM 1054 N N . GLU B 1 63 ? -2.422 -10.953 -2.932 1 97.5 63 GLU B N 1
ATOM 1055 C CA . GLU B 1 63 ? -3.447 -11.891 -3.379 1 97.5 63 GLU B CA 1
ATOM 1056 C C . GLU B 1 63 ? -4.582 -11.992 -2.363 1 97.5 63 GLU B C 1
ATOM 1058 O O . GLU B 1 63 ? -5.754 -12.062 -2.74 1 97.5 63 GLU B O 1
ATOM 1063 N N . ARG B 1 64 ? -4.219 -11.953 -1.121 1 96 64 ARG B N 1
ATOM 1064 C CA . ARG B 1 64 ? -5.242 -11.984 -0.079 1 96 64 ARG B CA 1
ATOM 1065 C C . ARG B 1 64 ? -6.125 -10.742 -0.144 1 96 64 ARG B C 1
ATOM 1067 O O . ARG B 1 64 ? -7.348 -10.836 -0.012 1 96 64 ARG B O 1
ATOM 1074 N N . LEU B 1 65 ? -5.504 -9.664 -0.294 1 95.88 65 LEU B N 1
ATOM 1075 C CA . LEU B 1 65 ? -6.266 -8.422 -0.427 1 95.88 65 LEU B CA 1
ATOM 1076 C C . LEU B 1 65 ? -7.211 -8.492 -1.621 1 95.88 65 LEU B C 1
ATOM 1078 O O . LEU B 1 65 ? -8.367 -8.078 -1.524 1 95.88 65 LEU B O 1
ATOM 1082 N N . VAL B 1 66 ? -6.723 -8.984 -2.717 1 96.31 66 VAL B N 1
ATOM 1083 C CA . VAL B 1 66 ? -7.512 -9.109 -3.936 1 96.31 66 VAL B CA 1
ATOM 1084 C C . VAL B 1 66 ? -8.734 -9.992 -3.67 1 96.31 66 VAL B C 1
ATOM 1086 O O . VAL B 1 66 ? -9.844 -9.656 -4.074 1 96.31 66 VAL B O 1
ATOM 1089 N N . VAL B 1 67 ? -8.477 -11.047 -3.025 1 94.12 67 VAL B N 1
ATOM 1090 C CA . VAL B 1 67 ? -9.547 -11.984 -2.729 1 94.12 67 VAL B CA 1
ATOM 1091 C C . VAL B 1 67 ? -10.625 -11.297 -1.893 1 94.12 67 VAL B C 1
ATOM 1093 O O . VAL B 1 67 ? -11.82 -11.438 -2.168 1 94.12 67 VAL B O 1
ATOM 1096 N N . VAL B 1 68 ? -10.227 -10.57 -0.9 1 92.88 68 VAL B N 1
ATOM 1097 C CA . VAL B 1 68 ? -11.164 -9.859 -0.035 1 92.88 68 VAL B CA 1
ATOM 1098 C C . VAL B 1 68 ? -11.953 -8.836 -0.854 1 92.88 68 VAL B C 1
ATOM 1100 O O . VAL B 1 68 ? -13.172 -8.742 -0.736 1 92.88 68 VAL B O 1
ATOM 1103 N N . LEU B 1 69 ? -11.297 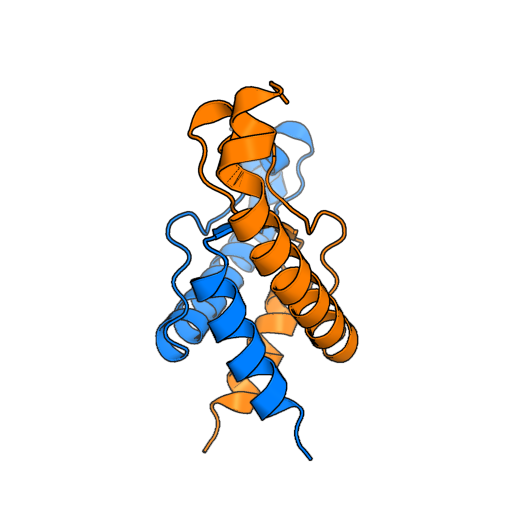-8.125 -1.626 1 93.5 69 LEU B N 1
ATOM 1104 C CA . LEU B 1 69 ? -11.945 -7.078 -2.414 1 93.5 69 LEU B CA 1
ATOM 1105 C C . LEU B 1 69 ? -12.898 -7.676 -3.438 1 93.5 69 LEU B C 1
ATOM 1107 O O . LEU B 1 69 ? -13.969 -7.121 -3.693 1 93.5 69 LEU B O 1
ATOM 1111 N N . ARG B 1 70 ? -12.578 -8.781 -4.004 1 92.94 70 ARG B N 1
ATOM 1112 C CA . ARG B 1 70 ? -13.445 -9.453 -4.969 1 92.94 70 ARG B CA 1
ATOM 1113 C C . ARG B 1 70 ? -14.727 -9.945 -4.305 1 92.94 70 ARG B C 1
ATOM 1115 O O . ARG B 1 70 ? -15.805 -9.898 -4.902 1 92.94 70 ARG B O 1
ATOM 1122 N N . ARG B 1 71 ? -14.508 -10.391 -3.164 1 88.56 71 ARG B N 1
ATOM 1123 C CA . ARG B 1 71 ? -15.664 -10.875 -2.424 1 88.56 71 ARG B CA 1
ATOM 1124 C C . ARG B 1 71 ? -16.641 -9.75 -2.135 1 88.56 71 ARG B C 1
ATOM 1126 O O . ARG B 1 71 ? -17.859 -9.961 -2.117 1 88.56 71 ARG B O 1
ATOM 1133 N N . CYS B 1 72 ? -16.125 -8.609 -1.918 1 85.25 72 CYS B N 1
ATOM 1134 C CA . CYS B 1 72 ? -16.953 -7.449 -1.579 1 85.25 72 CYS B CA 1
ATOM 1135 C C . CYS B 1 72 ? -17.703 -6.941 -2.801 1 85.25 72 CYS B C 1
ATOM 1137 O O . CYS B 1 72 ? -18.734 -6.277 -2.668 1 85.25 72 CYS B O 1
ATOM 1139 N N . MET B 1 73 ? -17.203 -7.18 -3.924 1 82.56 73 MET B N 1
ATOM 1140 C CA . MET B 1 73 ? -17.766 -6.637 -5.152 1 82.56 73 MET B CA 1
ATOM 1141 C C . MET B 1 73 ? -18.797 -7.602 -5.754 1 82.56 73 MET B C 1
ATOM 1143 O O . MET B 1 73 ? -19.453 -7.277 -6.742 1 82.56 73 MET B O 1
ATOM 1147 N N . ARG B 1 74 ? -18.844 -8.773 -5.211 1 79.31 74 ARG B N 1
ATOM 1148 C CA . ARG B 1 74 ? -19.844 -9.727 -5.668 1 79.31 74 ARG B CA 1
ATOM 1149 C C . ARG B 1 74 ? -21.25 -9.289 -5.25 1 79.31 74 ARG B C 1
ATOM 1151 O O . ARG B 1 74 ? -21.453 -8.906 -4.098 1 79.31 74 ARG B O 1
ATOM 1158 N N . PRO B 1 75 ? -22.078 -9.156 -6.32 1 68.12 75 PRO B N 1
ATOM 1159 C CA . PRO B 1 75 ? -23.469 -8.805 -6.016 1 68.12 75 PRO B CA 1
ATOM 1160 C C . PRO B 1 75 ? -24.141 -9.82 -5.09 1 68.12 75 PRO B C 1
ATOM 1162 O O . PRO B 1 75 ? -23.75 -10.992 -5.059 1 68.12 75 PRO B O 1
#

Radius of gyration: 16.46 Å; Cα contacts (8 Å, |Δi|>4): 210; chains: 2; bounding box: 45×42×29 Å

pLDDT: mean 93.37, std 6.2, range [64.56, 98.44]

Organism: Streptomyces rubellomurinus (strain ATCC 31215) (NCBI:txid359131)

Nearest PDB structures (foldseek):
  6o8z-assembly1_g  TM=2.412E-01  e=7.759E+00  Enterococcus faecalis
  6o8z-assembly1_g  TM=2.409E-01  e=7.759E+00  Enterococcus faecalis

Foldseek 3Di:
DPPVLCVLCVVVQVVVVVVQVVVCVVCVVLVQDQPPWAWDVVCSVVPSDIDTDSDDDDPVSVVSVVVVVVVVPDD/DPPVLCVLCVVVQVVVVVVQVVVCVVCVVLVQDQPPWAWDVVCSVVPSDIDTDSDDDDPVSVVSVVVVVVVVPDD